Protein AF-A0A6M0G513-F1 (afdb_monomer)

Nearest PDB structures (foldseek):
  2n5h-assembly1_A  TM=7.900E-01  e=1.534E-04  Pseudomonas protegens Pf-5
  2n5i-assembly1_A  TM=8.455E-01  e=5.548E-04  Pseudomonas protegens Pf-5
  7r49-assembly1_H  TM=8.263E-01  e=1.684E-03  Lactiplantibacillus plantarum subsp. plantarum NC8
  7r49-assembly2_E  TM=8.247E-01  e=1.893E-03  Lactiplantibacillus plantarum subsp. plantarum NC8
  4bpg-assembly1_A  TM=7.116E-01  e=9.175E-03  Bacillus subtilis

Solvent-accessible surface area (backbone atoms only — not comparable to full-atom values): 5449 Å² total; per-residue (Å²): 135,90,50,62,98,84,54,52,73,67,54,49,47,48,56,54,48,53,50,46,47,67,77,49,30,81,90,40,85,88,60,79,88,49,55,77,42,49,33,48,83,74,64,49,36,53,82,66,48,50,57,53,50,49,54,49,50,26,69,74,71,72,50,82,80,58,74,90,74,64,48,74,70,42,60,30,22,54,55,36,35,43,54,52,51,52,70,72,64,109

Foldseek 3Di:
DPQAPDDDLVRLLVLLVVVLCVPQCPPPPVDDQDQQAQCDVVVSADPVNLVVSQVSLCVVLVHHDDPVNDDSQCVRGSPSVSVVSSVVSD

Sequence (90 aa):
MNLTKDYNEQQLEQIIKDHIVKEFMYNKSDVLLSNDLPLIKEGIIDSMGIFQLINFIEQQFGFTLNPEEVSRKNFQTINAIKSFVITKLQ

Secondary structure (DSSP, 8-state):
----SS--HHHHHHHHHHHHHHHH-TT-TTS---TT--TTTTTSS-HHHHHHHHHHHHHHHT----TTT--GGGGSSHHHHHHHHHHHH-

Structure (mmCIF, N/CA/C/O b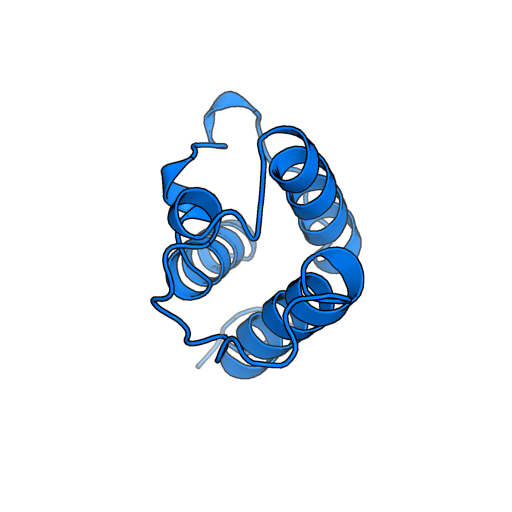ackbone):
data_AF-A0A6M0G513-F1
#
_entry.id   AF-A0A6M0G513-F1
#
loop_
_atom_site.group_PDB
_atom_site.id
_atom_site.type_symbol
_atom_site.label_atom_id
_atom_site.label_alt_id
_atom_site.label_comp_id
_atom_site.label_asym_id
_atom_site.label_entity_id
_atom_site.label_seq_id
_atom_site.pdbx_PDB_ins_code
_atom_site.Cartn_x
_atom_site.Cartn_y
_atom_site.Cartn_z
_atom_site.occupancy
_atom_site.B_iso_or_equiv
_atom_site.auth_seq_id
_atom_site.auth_comp_id
_atom_site.auth_asym_id
_atom_site.auth_atom_id
_atom_site.pdbx_PDB_model_num
ATOM 1 N N . MET A 1 1 ? 0.306 -5.183 23.310 1.00 43.88 1 MET A N 1
ATOM 2 C CA . MET A 1 1 ? 0.412 -4.577 21.969 1.00 43.88 1 MET A CA 1
ATOM 3 C C . MET A 1 1 ? -1.009 -4.437 21.450 1.00 43.88 1 MET A C 1
ATOM 5 O O . MET A 1 1 ? -1.556 -5.413 20.968 1.00 43.88 1 MET A O 1
ATOM 9 N N . ASN A 1 2 ? -1.654 -3.294 21.695 1.00 44.38 2 ASN A N 1
ATOM 10 C CA . ASN A 1 2 ? -3.032 -3.057 21.253 1.00 44.38 2 ASN A CA 1
ATOM 11 C C . ASN A 1 2 ? -2.972 -2.284 19.939 1.00 44.38 2 ASN A C 1
ATOM 13 O O . ASN A 1 2 ? -2.883 -1.061 19.947 1.00 44.38 2 ASN A O 1
ATOM 17 N N . LEU A 1 3 ? -2.958 -3.017 18.832 1.00 51.62 3 LEU A N 1
ATOM 18 C CA . LEU A 1 3 ? -3.096 -2.468 17.490 1.00 51.62 3 LEU A CA 1
ATOM 19 C C . LEU A 1 3 ? -4.454 -2.940 16.982 1.00 51.62 3 LEU A C 1
ATOM 21 O O . LEU A 1 3 ? -4.549 -3.981 16.360 1.00 51.62 3 LEU A O 1
ATOM 25 N N . THR A 1 4 ? -5.508 -2.199 17.329 1.00 55.94 4 THR A N 1
ATOM 26 C CA . THR A 1 4 ? -6.910 -2.431 16.920 1.00 55.94 4 THR A CA 1
ATOM 27 C C . THR A 1 4 ? -7.507 -3.810 17.220 1.00 55.94 4 THR A C 1
ATOM 29 O O . THR A 1 4 ? -6.820 -4.746 17.608 1.00 55.94 4 THR A O 1
ATOM 32 N N . LYS A 1 5 ? -8.833 -3.942 17.141 1.00 60.94 5 LYS A N 1
ATOM 33 C CA . LYS A 1 5 ? -9.528 -5.179 17.528 1.00 60.94 5 LYS A CA 1
ATOM 34 C C . LYS A 1 5 ? -9.276 -6.367 16.582 1.00 60.94 5 LYS A C 1
ATOM 36 O O . LYS A 1 5 ? -9.575 -7.482 16.997 1.00 60.94 5 LYS A O 1
ATOM 41 N N . ASP A 1 6 ? -8.682 -6.153 15.399 1.00 74.31 6 ASP A N 1
ATOM 42 C CA . ASP A 1 6 ? -8.737 -7.139 14.306 1.00 74.31 6 ASP A CA 1
ATOM 43 C C . ASP A 1 6 ? -7.397 -7.452 13.588 1.00 74.31 6 ASP A C 1
ATOM 45 O O . ASP A 1 6 ? -7.280 -8.539 13.020 1.00 74.31 6 ASP A O 1
ATOM 49 N N . TYR A 1 7 ? -6.359 -6.592 13.635 1.00 86.50 7 TYR A N 1
ATOM 50 C CA . TYR A 1 7 ? -5.100 -6.816 12.884 1.00 86.50 7 TYR A CA 1
ATOM 51 C C . TYR A 1 7 ? -3.816 -6.426 13.633 1.00 86.50 7 TYR A C 1
ATOM 53 O O . TYR A 1 7 ? -3.653 -5.290 14.066 1.00 86.50 7 TYR A O 1
ATOM 61 N N . ASN A 1 8 ? -2.827 -7.323 13.681 1.00 91.12 8 ASN A N 1
ATOM 62 C CA . ASN A 1 8 ? -1.454 -6.995 14.087 1.00 91.12 8 ASN A CA 1
ATOM 63 C C . ASN A 1 8 ? -0.572 -6.558 12.892 1.00 91.12 8 ASN A C 1
ATOM 65 O O . ASN A 1 8 ? -0.933 -6.754 11.733 1.00 91.12 8 ASN A O 1
ATOM 69 N N . GLU A 1 9 ? 0.617 -5.994 13.153 1.00 91.56 9 GLU A N 1
ATOM 70 C CA . GLU A 1 9 ? 1.495 -5.471 12.086 1.00 91.56 9 GLU A CA 1
ATOM 71 C C . GLU A 1 9 ? 1.917 -6.518 11.048 1.00 91.56 9 GLU A C 1
ATOM 73 O O . GLU A 1 9 ? 2.038 -6.189 9.869 1.00 91.56 9 GLU A O 1
ATOM 78 N N . GLN A 1 10 ? 2.141 -7.769 11.468 1.00 93.25 10 GLN A N 1
ATOM 79 C CA . GLN A 1 10 ? 2.512 -8.847 10.549 1.00 93.25 10 GLN A CA 1
ATOM 80 C C . GLN A 1 10 ? 1.346 -9.209 9.627 1.00 93.25 10 GLN A C 1
ATOM 82 O O . GLN A 1 10 ? 1.558 -9.436 8.439 1.00 93.25 10 GLN A O 1
ATOM 87 N N . GLN A 1 11 ? 0.116 -9.217 10.146 1.00 94.69 11 GLN A N 1
ATOM 88 C CA . GLN A 1 11 ? -1.084 -9.442 9.340 1.00 94.69 11 GLN A CA 1
ATOM 89 C C . GLN A 1 11 ? -1.283 -8.317 8.323 1.00 94.69 11 GLN A C 1
ATOM 91 O O . GLN A 1 11 ? -1.509 -8.606 7.151 1.00 94.69 11 GLN A O 1
ATOM 96 N N . LEU A 1 12 ? -1.134 -7.052 8.735 1.00 95.06 12 LEU A N 1
ATOM 97 C CA . LEU A 1 12 ? -1.214 -5.910 7.817 1.00 95.06 12 LEU A CA 1
ATOM 98 C C . LEU A 1 12 ? -0.182 -6.028 6.693 1.00 95.06 12 LEU A C 1
ATOM 100 O O . LEU A 1 12 ? -0.515 -5.884 5.519 1.00 95.06 12 LEU A O 1
ATOM 104 N N . GLU A 1 13 ? 1.066 -6.333 7.050 1.00 95.69 13 GLU A N 1
ATOM 105 C CA . GLU A 1 13 ? 2.142 -6.517 6.081 1.00 95.69 13 GLU A CA 1
ATOM 106 C C . GLU A 1 13 ? 1.829 -7.620 5.072 1.00 95.69 13 GLU A C 1
ATOM 108 O O . GLU A 1 13 ? 1.990 -7.412 3.869 1.00 95.69 13 GLU A O 1
ATOM 113 N N . GLN A 1 14 ? 1.373 -8.778 5.554 1.00 96.94 14 GLN A N 1
ATOM 114 C CA . GLN A 1 14 ? 1.089 -9.921 4.698 1.00 96.94 14 GLN A CA 1
ATOM 115 C C . GLN A 1 14 ? -0.075 -9.630 3.747 1.00 96.94 14 GLN A C 1
ATOM 117 O O . GLN A 1 14 ? 0.050 -9.872 2.553 1.00 96.94 14 GLN A O 1
ATOM 122 N N . ILE A 1 15 ? -1.156 -9.020 4.242 1.00 97.19 15 ILE A N 1
ATOM 123 C CA . ILE A 1 15 ? -2.316 -8.628 3.427 1.00 97.19 15 ILE A CA 1
ATOM 124 C C . ILE A 1 15 ? -1.897 -7.678 2.294 1.00 97.19 15 ILE A C 1
ATOM 126 O O . ILE A 1 15 ? -2.303 -7.859 1.145 1.00 97.19 15 ILE A O 1
ATOM 130 N N . ILE A 1 16 ? -1.060 -6.682 2.601 1.00 97.19 16 ILE A N 1
ATOM 131 C CA . ILE A 1 16 ? -0.556 -5.721 1.609 1.00 97.19 16 ILE A CA 1
ATOM 132 C C . ILE A 1 16 ? 0.347 -6.422 0.583 1.00 97.19 16 ILE A C 1
ATOM 134 O O . ILE A 1 16 ? 0.200 -6.199 -0.620 1.00 97.19 16 ILE A O 1
ATOM 138 N N . LYS A 1 17 ? 1.267 -7.284 1.037 1.00 96.62 17 LYS A N 1
ATOM 139 C CA . LYS A 1 17 ? 2.156 -8.056 0.157 1.00 96.62 17 LYS A CA 1
ATOM 140 C C . LYS A 1 17 ? 1.382 -8.967 -0.782 1.00 96.62 17 LYS A C 1
ATOM 142 O O . LYS A 1 17 ? 1.650 -8.946 -1.979 1.00 96.62 17 LYS A O 1
ATOM 147 N N . ASP A 1 18 ? 0.430 -9.729 -0.257 1.00 96.00 18 ASP A N 1
ATOM 148 C CA . ASP A 1 18 ? -0.348 -10.692 -1.035 1.00 96.00 18 ASP A CA 1
ATOM 149 C C . ASP A 1 18 ? -1.116 -9.993 -2.154 1.00 96.00 18 ASP A C 1
ATOM 151 O O . ASP A 1 18 ? -1.099 -10.448 -3.298 1.00 96.00 18 ASP A O 1
ATOM 155 N N . HIS A 1 19 ? -1.725 -8.844 -1.851 1.00 96.81 19 HIS A N 1
ATOM 156 C CA . HIS A 1 19 ? -2.390 -8.033 -2.862 1.00 96.81 19 HIS A CA 1
ATOM 157 C C . HIS A 1 19 ? -1.413 -7.542 -3.935 1.00 96.81 19 HIS A C 1
ATOM 159 O O . HIS A 1 19 ? -1.689 -7.679 -5.124 1.00 96.81 19 HIS A O 1
ATOM 165 N N . ILE A 1 20 ? -0.243 -7.030 -3.539 1.00 95.88 20 ILE A N 1
ATOM 166 C CA . ILE A 1 20 ? 0.745 -6.524 -4.498 1.00 95.88 20 ILE A CA 1
ATOM 167 C C . ILE A 1 20 ? 1.288 -7.635 -5.394 1.00 95.88 20 ILE A C 1
ATOM 169 O O . ILE A 1 20 ? 1.405 -7.449 -6.605 1.00 95.88 20 ILE A O 1
ATOM 173 N N . VAL A 1 21 ? 1.586 -8.802 -4.825 1.00 94.25 21 VAL A N 1
ATOM 174 C CA . VAL A 1 21 ? 2.048 -9.959 -5.596 1.00 94.25 21 VAL A CA 1
ATOM 175 C C . VAL A 1 21 ? 0.984 -10.374 -6.610 1.00 94.25 21 VAL A C 1
ATOM 177 O O . VAL A 1 21 ? 1.290 -10.550 -7.791 1.00 94.25 21 VAL A O 1
ATOM 180 N N . LYS A 1 22 ? -0.267 -10.486 -6.155 1.00 93.62 22 LYS A N 1
ATOM 181 C CA . LYS A 1 22 ? -1.395 -10.944 -6.965 1.00 93.62 22 LYS A CA 1
ATOM 182 C C . LYS A 1 22 ? -1.735 -9.987 -8.108 1.00 93.62 22 LYS A C 1
ATOM 184 O O . LYS A 1 22 ? -1.928 -10.447 -9.229 1.00 93.62 22 LYS A O 1
ATOM 189 N N . GLU A 1 23 ? -1.809 -8.687 -7.834 1.00 93.94 23 GLU A N 1
ATOM 190 C CA . GLU A 1 23 ? -2.314 -7.699 -8.797 1.00 93.94 23 GLU A CA 1
ATOM 191 C C . GLU A 1 23 ? -1.202 -7.052 -9.640 1.00 93.94 23 GLU A C 1
ATOM 193 O O . GLU A 1 23 ? -1.446 -6.664 -10.782 1.00 93.94 23 GLU A O 1
ATOM 198 N N . PHE A 1 24 ? 0.033 -6.959 -9.128 1.00 94.00 24 PHE A N 1
ATOM 199 C CA . PHE A 1 24 ? 1.097 -6.164 -9.763 1.00 94.00 24 PHE A CA 1
ATOM 200 C C . PHE A 1 24 ? 2.361 -6.950 -10.151 1.00 94.00 24 PHE A C 1
ATOM 202 O O . PHE A 1 24 ? 3.180 -6.445 -10.926 1.00 94.00 24 PHE A O 1
ATOM 209 N N . MET A 1 25 ? 2.549 -8.182 -9.659 1.00 91.94 25 MET A N 1
ATOM 210 C CA . MET A 1 25 ? 3.780 -8.961 -9.893 1.00 91.94 25 MET A CA 1
ATOM 211 C C . MET A 1 25 ? 3.596 -10.244 -10.715 1.00 91.94 25 MET A C 1
ATOM 213 O O . MET A 1 25 ? 4.539 -11.025 -10.821 1.00 91.94 25 MET A O 1
ATOM 217 N N . TYR A 1 26 ? 2.447 -10.447 -11.373 1.00 83.81 26 TYR A N 1
ATOM 218 C CA . TYR A 1 26 ? 2.174 -11.643 -12.195 1.00 83.81 26 TYR A CA 1
ATOM 219 C C . TYR A 1 26 ? 3.277 -11.967 -13.229 1.00 83.81 26 TYR A C 1
ATOM 221 O O . TYR A 1 26 ? 3.531 -13.133 -13.517 1.00 83.81 26 TYR A O 1
ATOM 229 N N . ASN A 1 27 ? 3.967 -10.953 -13.765 1.00 82.25 27 ASN A N 1
ATOM 230 C CA . ASN A 1 27 ? 5.066 -11.107 -14.728 1.00 82.25 27 ASN A CA 1
ATOM 231 C C . ASN A 1 27 ? 6.458 -10.747 -14.169 1.00 82.25 27 ASN A C 1
ATOM 233 O O . ASN A 1 27 ? 7.378 -10.491 -14.944 1.00 82.25 27 ASN A O 1
ATOM 237 N N . LYS A 1 28 ? 6.611 -10.684 -12.840 1.00 81.00 28 LYS A N 1
ATOM 238 C CA . LYS A 1 28 ? 7.844 -10.274 -12.140 1.00 81.00 28 LYS A CA 1
ATOM 239 C C . LYS A 1 28 ? 8.292 -11.328 -11.126 1.00 81.00 28 LYS A C 1
ATOM 241 O O . LYS A 1 28 ? 8.659 -10.996 -10.003 1.00 81.00 28 LYS A O 1
ATOM 246 N N . SER A 1 29 ? 8.264 -12.599 -11.521 1.00 74.62 29 SER A N 1
ATOM 247 C CA . SER A 1 29 ? 8.610 -13.742 -10.662 1.00 74.62 29 SER A CA 1
ATOM 248 C C . SER A 1 29 ? 10.048 -13.719 -10.125 1.00 74.62 29 SER A C 1
ATOM 250 O O . SER A 1 29 ? 10.305 -14.310 -9.081 1.00 74.62 29 SER A O 1
ATOM 252 N N . ASP A 1 30 ? 10.960 -13.005 -10.790 1.00 82.56 30 ASP A N 1
ATOM 253 C CA . ASP A 1 30 ? 12.369 -12.898 -10.381 1.00 82.56 30 ASP A CA 1
ATOM 254 C C . ASP A 1 30 ? 12.633 -11.734 -9.405 1.00 82.56 30 ASP A C 1
ATOM 256 O O . ASP A 1 30 ? 13.744 -11.576 -8.898 1.00 82.56 30 ASP A O 1
ATOM 260 N N . VAL A 1 31 ? 11.625 -10.895 -9.135 1.00 83.88 31 VAL A N 1
ATOM 261 C CA . VAL A 1 31 ? 11.755 -9.743 -8.238 1.00 83.88 31 VAL A CA 1
ATOM 262 C C . VAL A 1 31 ? 11.377 -10.153 -6.820 1.00 83.88 31 VAL A C 1
ATOM 264 O O . VAL A 1 31 ? 10.235 -10.510 -6.537 1.00 83.88 31 VAL A O 1
ATOM 267 N N . LEU A 1 32 ? 12.327 -10.039 -5.892 1.00 89.56 32 LEU A N 1
ATOM 268 C CA . LEU A 1 32 ? 12.059 -10.241 -4.472 1.00 89.56 32 LEU A CA 1
ATOM 269 C C . LEU A 1 32 ? 11.332 -9.022 -3.886 1.00 89.56 32 LEU A C 1
ATOM 271 O O . LEU A 1 32 ? 11.922 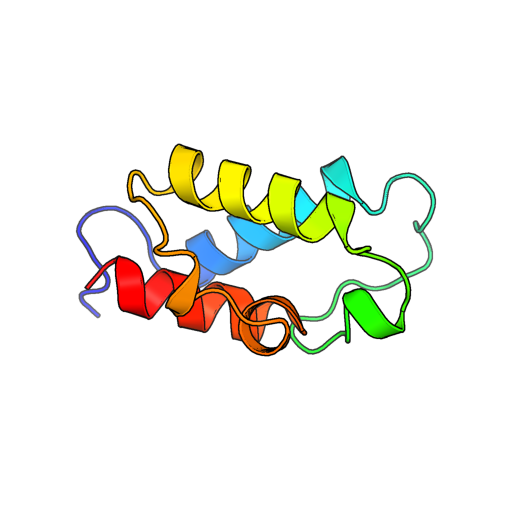-7.950 -3.745 1.00 89.56 32 LEU A O 1
ATOM 275 N N . LEU A 1 33 ? 10.071 -9.200 -3.483 1.00 93.19 33 LEU A N 1
ATOM 276 C CA . LEU A 1 33 ? 9.286 -8.164 -2.806 1.00 93.19 33 LEU A CA 1
ATOM 277 C C . LEU A 1 33 ? 9.736 -7.989 -1.345 1.00 93.19 33 LEU A C 1
ATOM 279 O O . LEU A 1 33 ? 9.178 -8.588 -0.422 1.00 93.19 33 LEU A O 1
ATOM 283 N N . SER A 1 34 ? 10.758 -7.162 -1.130 1.00 95.75 34 SER A N 1
ATOM 284 C CA . SER A 1 34 ? 11.178 -6.738 0.209 1.00 95.75 34 SER A CA 1
ATOM 285 C C . SER A 1 34 ? 10.324 -5.576 0.730 1.00 95.75 34 SER A C 1
ATOM 287 O O . SER A 1 34 ? 9.675 -4.857 -0.033 1.00 95.75 34 SER A O 1
ATOM 289 N N . ASN A 1 35 ? 10.342 -5.357 2.048 1.00 96.56 35 ASN A N 1
ATOM 290 C CA . ASN A 1 35 ? 9.501 -4.333 2.676 1.00 96.56 35 ASN A CA 1
ATOM 291 C C . ASN A 1 35 ? 9.889 -2.897 2.309 1.00 96.56 35 ASN A C 1
ATOM 293 O O . ASN A 1 35 ? 9.054 -1.995 2.397 1.00 96.56 35 ASN A O 1
ATOM 297 N N . ASP A 1 36 ? 11.139 -2.708 1.888 1.00 97.25 36 ASP A N 1
ATOM 298 C CA . ASP A 1 36 ? 11.736 -1.422 1.533 1.00 97.25 36 ASP A CA 1
ATOM 299 C C . ASP A 1 36 ? 11.937 -1.270 0.018 1.00 97.25 36 ASP A C 1
ATOM 301 O O . ASP A 1 36 ? 12.516 -0.280 -0.434 1.00 97.25 36 ASP A O 1
ATOM 305 N N . LEU A 1 37 ? 11.445 -2.230 -0.777 1.00 96.50 37 LEU A N 1
ATOM 306 C CA . LEU A 1 37 ? 11.512 -2.175 -2.232 1.00 96.50 37 LEU A CA 1
ATOM 307 C C . LEU A 1 37 ? 10.752 -0.938 -2.754 1.00 96.50 37 LEU A C 1
ATOM 309 O O . LEU A 1 37 ? 9.568 -0.783 -2.437 1.00 96.50 37 LEU A O 1
ATOM 313 N N . PRO A 1 38 ? 11.383 -0.068 -3.567 1.00 96.00 38 PRO A N 1
ATOM 314 C CA . PRO A 1 38 ? 10.733 1.112 -4.137 1.00 96.00 38 PRO A CA 1
ATOM 315 C C . PRO A 1 38 ? 9.697 0.764 -5.224 1.00 96.00 38 PRO A C 1
ATOM 317 O O . PRO A 1 38 ? 9.981 0.856 -6.415 1.00 96.00 38 PRO A O 1
ATOM 320 N N . LEU A 1 39 ? 8.467 0.427 -4.837 1.00 96.12 39 LEU A N 1
ATOM 321 C CA . LEU A 1 39 ? 7.422 -0.137 -5.711 1.00 96.12 39 LEU A CA 1
ATOM 322 C C . LEU A 1 39 ? 7.173 0.671 -6.995 1.00 96.12 39 LEU A C 1
ATOM 324 O O . LEU A 1 39 ? 7.045 0.108 -8.080 1.00 96.12 39 LEU A O 1
ATOM 328 N N . ILE A 1 40 ? 7.133 2.000 -6.879 1.00 93.88 40 ILE A N 1
ATOM 329 C CA . ILE A 1 40 ? 6.891 2.899 -8.018 1.00 93.88 40 ILE A CA 1
ATOM 330 C C . ILE A 1 40 ? 8.141 3.031 -8.897 1.00 93.88 40 ILE A C 1
ATOM 332 O O . ILE A 1 40 ? 8.051 3.084 -10.120 1.00 93.88 40 ILE A O 1
ATOM 336 N N . LYS A 1 41 ? 9.325 3.090 -8.277 1.00 93.56 41 LYS A N 1
ATOM 337 C CA . LYS A 1 41 ? 10.604 3.251 -8.987 1.00 93.56 41 LYS A CA 1
ATOM 338 C C . LYS A 1 41 ? 10.966 2.003 -9.790 1.00 93.56 41 LYS A C 1
ATOM 340 O O . LYS A 1 41 ? 11.456 2.137 -10.903 1.00 93.56 41 LYS A O 1
ATOM 345 N N . GLU A 1 42 ? 10.669 0.830 -9.242 1.00 92.75 42 GLU 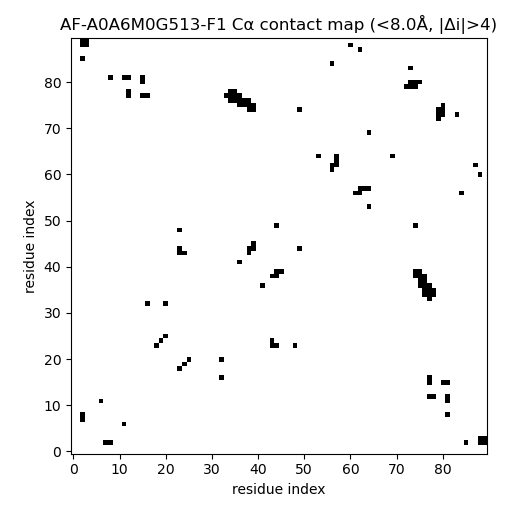A N 1
ATOM 346 C CA . GLU A 1 42 ? 10.866 -0.469 -9.895 1.00 92.75 42 GLU A CA 1
ATOM 347 C C . GLU A 1 42 ? 9.761 -0.797 -10.917 1.00 92.75 42 GLU A C 1
ATOM 349 O O . GLU A 1 42 ? 9.759 -1.870 -11.516 1.00 92.75 42 GLU A O 1
ATOM 354 N N . GLY A 1 43 ? 8.790 0.105 -11.119 1.00 92.00 43 GLY A N 1
ATOM 355 C CA . GLY A 1 43 ? 7.694 -0.101 -12.068 1.00 92.00 43 GLY A CA 1
ATOM 356 C C . GLY A 1 43 ? 6.772 -1.266 -11.695 1.00 92.00 43 GLY A C 1
ATOM 357 O O . GLY A 1 43 ? 6.157 -1.870 -12.574 1.00 92.00 43 GLY A O 1
ATOM 358 N N . ILE A 1 44 ? 6.701 -1.614 -10.406 1.00 94.19 44 ILE A N 1
ATOM 359 C CA . ILE A 1 44 ? 5.734 -2.587 -9.885 1.00 94.19 44 ILE A CA 1
ATOM 360 C C . ILE A 1 44 ? 4.360 -1.925 -9.829 1.00 94.19 44 ILE A C 1
ATOM 362 O O . ILE A 1 44 ? 3.388 -2.496 -10.303 1.00 94.19 44 ILE A O 1
ATOM 366 N N . ILE A 1 45 ? 4.293 -0.701 -9.301 1.00 94.06 45 ILE A N 1
ATOM 367 C CA . ILE A 1 45 ? 3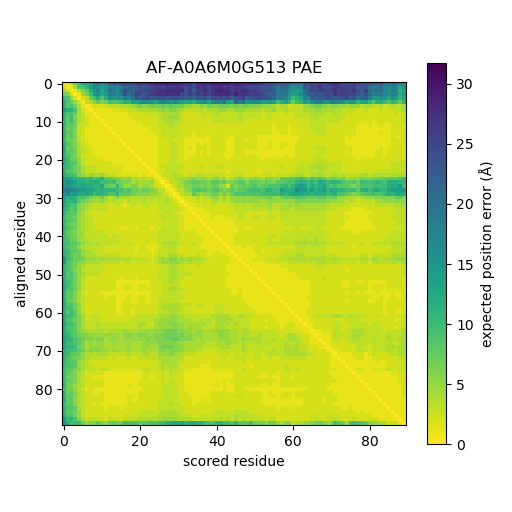.056 0.076 -9.206 1.00 94.06 45 ILE A CA 1
ATOM 368 C C . ILE A 1 45 ? 3.188 1.343 -10.049 1.00 94.06 45 ILE A C 1
ATOM 370 O O . ILE A 1 45 ? 4.131 2.117 -9.880 1.00 94.06 45 ILE A O 1
ATOM 374 N N . ASP A 1 46 ? 2.219 1.579 -10.929 1.00 92.56 46 ASP A N 1
ATOM 375 C CA . ASP A 1 46 ? 2.086 2.824 -11.682 1.00 92.56 46 ASP A CA 1
ATOM 376 C C . ASP A 1 46 ? 1.024 3.756 -11.063 1.00 92.56 46 ASP A C 1
ATOM 378 O O . ASP A 1 46 ? 0.450 3.486 -10.006 1.00 92.56 46 ASP A O 1
ATOM 382 N N . SER A 1 47 ? 0.747 4.884 -11.718 1.00 88.88 47 SER A N 1
ATOM 383 C CA . SER A 1 47 ? -0.253 5.845 -11.239 1.00 88.88 47 SER A CA 1
ATOM 384 C C . SER A 1 47 ? -1.666 5.258 -11.123 1.00 88.88 47 SER A C 1
ATOM 386 O O . SER A 1 47 ? -2.407 5.675 -10.238 1.00 88.88 47 SER A O 1
ATOM 388 N N . MET A 1 48 ? -2.049 4.308 -11.985 1.00 91.56 48 MET A N 1
ATOM 389 C CA . MET A 1 48 ? -3.363 3.655 -11.928 1.00 91.56 48 MET A CA 1
ATOM 390 C C . MET A 1 48 ? -3.402 2.576 -10.842 1.00 91.56 48 MET A C 1
ATOM 392 O O . MET A 1 48 ? -4.403 2.444 -10.138 1.00 91.56 48 MET A O 1
ATOM 396 N N . GLY A 1 49 ? -2.298 1.857 -10.651 1.00 93.56 49 GLY A N 1
ATOM 397 C CA . GLY A 1 49 ? -2.116 0.880 -9.584 1.00 93.56 49 GLY A CA 1
ATOM 398 C C . GLY A 1 49 ? -2.225 1.500 -8.192 1.00 93.56 49 GLY A C 1
ATOM 399 O O . GLY A 1 49 ? -2.763 0.863 -7.293 1.00 93.56 49 GLY A O 1
ATOM 400 N N . ILE A 1 50 ? -1.823 2.767 -8.014 1.00 93.44 50 ILE A N 1
ATOM 401 C CA . ILE A 1 50 ? -2.040 3.491 -6.748 1.00 93.44 50 ILE A CA 1
ATOM 402 C C . ILE A 1 50 ? -3.536 3.588 -6.421 1.00 93.44 50 ILE A C 1
ATOM 404 O O . ILE A 1 50 ? -3.923 3.310 -5.290 1.00 93.44 50 ILE A O 1
ATOM 408 N N . PHE A 1 51 ? -4.392 3.932 -7.388 1.00 93.44 51 PHE A N 1
ATOM 409 C CA . PHE A 1 51 ? -5.839 4.011 -7.153 1.00 93.44 51 PHE A CA 1
ATOM 410 C C . PHE A 1 51 ? -6.455 2.642 -6.843 1.00 93.44 51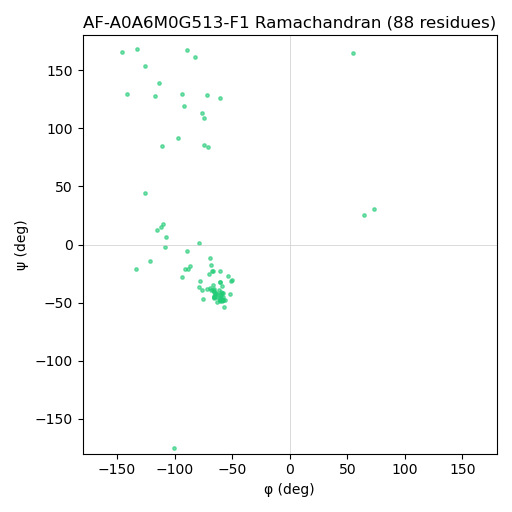 PHE A C 1
ATOM 412 O O . PHE A 1 51 ? -7.314 2.540 -5.969 1.00 93.44 51 PHE A O 1
ATOM 419 N N . GLN A 1 52 ? -5.991 1.582 -7.512 1.00 95.00 52 GLN A N 1
ATOM 420 C CA . GLN A 1 52 ? -6.428 0.212 -7.223 1.00 95.00 52 GLN A CA 1
ATOM 421 C C . GLN A 1 52 ? -6.032 -0.218 -5.806 1.00 95.00 52 GLN A C 1
ATOM 423 O O . GLN A 1 52 ? -6.853 -0.774 -5.079 1.00 95.00 52 GLN A O 1
ATOM 428 N N . LEU A 1 53 ? -4.804 0.106 -5.395 1.00 95.94 53 LEU A N 1
ATOM 429 C CA . LEU A 1 53 ? -4.290 -0.188 -4.063 1.00 95.94 53 LEU A CA 1
ATOM 430 C C . LEU A 1 53 ? -5.025 0.606 -2.972 1.00 95.94 53 LEU A C 1
ATOM 432 O O . LEU A 1 53 ? -5.321 0.049 -1.919 1.00 95.94 53 LEU A O 1
ATOM 436 N N . ILE A 1 54 ? -5.354 1.877 -3.222 1.00 95.69 54 ILE A N 1
ATOM 437 C CA . ILE A 1 54 ? -6.198 2.689 -2.330 1.00 95.69 54 ILE A CA 1
ATOM 438 C C . ILE A 1 54 ? -7.548 2.006 -2.126 1.00 95.69 54 ILE A C 1
ATOM 440 O O . ILE A 1 54 ? -7.910 1.721 -0.989 1.00 95.69 54 ILE A O 1
ATOM 444 N N . ASN A 1 55 ? -8.242 1.669 -3.215 1.00 95.44 55 ASN A N 1
ATOM 445 C CA . ASN A 1 55 ? -9.546 1.017 -3.135 1.00 95.44 55 ASN A CA 1
ATOM 446 C C . ASN A 1 55 ? -9.463 -0.327 -2.392 1.00 95.44 55 ASN A C 1
ATOM 448 O O . ASN A 1 55 ? -10.314 -0.630 -1.562 1.00 95.44 55 ASN A O 1
ATOM 452 N N . PHE A 1 56 ? -8.419 -1.124 -2.635 1.00 97.12 56 PHE A N 1
ATOM 453 C CA . PHE A 1 56 ? -8.188 -2.357 -1.883 1.00 97.12 56 PHE A CA 1
ATOM 454 C C . PHE A 1 56 ? -8.035 -2.105 -0.380 1.00 97.12 56 PHE A C 1
ATOM 456 O O . PHE A 1 56 ? -8.686 -2.779 0.412 1.00 97.12 56 PHE A O 1
ATOM 463 N N . ILE A 1 57 ? -7.200 -1.141 0.012 1.00 96.06 57 ILE A N 1
ATOM 464 C CA . ILE A 1 57 ? -6.962 -0.790 1.417 1.00 96.06 57 ILE A CA 1
ATOM 465 C C . ILE A 1 57 ? -8.268 -0.354 2.089 1.00 96.06 57 ILE A C 1
ATOM 467 O O . ILE A 1 57 ? -8.594 -0.846 3.166 1.00 96.06 57 ILE A O 1
ATOM 471 N N . GLU A 1 58 ? -9.035 0.523 1.445 1.00 95.44 58 GLU A N 1
ATOM 472 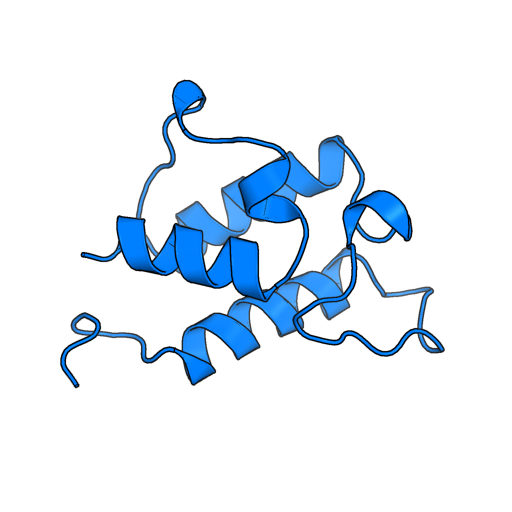C CA . GLU A 1 58 ? -10.304 1.019 1.984 1.00 95.44 58 GLU A CA 1
ATOM 473 C C . GLU A 1 58 ? -11.317 -0.111 2.204 1.00 95.44 58 GLU A C 1
ATOM 475 O O . GLU A 1 58 ? -11.890 -0.239 3.287 1.00 95.44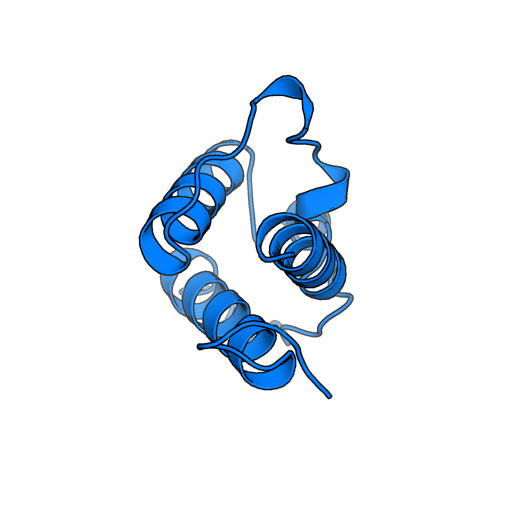 58 GLU A O 1
ATOM 480 N N . GLN A 1 59 ? -11.490 -0.980 1.201 1.00 96.12 59 GLN A N 1
ATOM 481 C CA . GLN A 1 59 ? -12.396 -2.127 1.288 1.00 96.12 59 GLN A CA 1
ATOM 482 C C . GLN A 1 59 ? -11.931 -3.151 2.324 1.00 96.12 59 GLN A C 1
ATOM 484 O O . GLN A 1 59 ? -12.751 -3.690 3.064 1.00 96.12 59 GLN A O 1
ATOM 489 N N . GLN A 1 60 ? -10.625 -3.422 2.386 1.00 95.62 60 GLN A N 1
ATOM 490 C CA . GLN A 1 60 ? -10.102 -4.498 3.218 1.00 95.62 60 GLN A CA 1
ATOM 491 C C . GLN A 1 60 ? -10.018 -4.133 4.701 1.00 95.62 60 GLN A C 1
ATOM 493 O O . GLN A 1 60 ? -10.168 -4.995 5.568 1.00 95.62 60 GLN A O 1
ATOM 498 N N . PHE A 1 61 ? -9.785 -2.858 5.003 1.00 93.69 61 PHE A N 1
ATOM 499 C CA . PHE A 1 61 ? -9.628 -2.382 6.376 1.00 93.69 61 PHE A CA 1
ATOM 500 C C . PHE A 1 61 ? -10.817 -1.551 6.875 1.00 93.69 61 PHE A C 1
ATOM 502 O O . PHE A 1 61 ? -10.838 -1.172 8.044 1.00 93.69 61 PHE A O 1
ATOM 509 N N . GLY A 1 62 ? -11.828 -1.311 6.034 1.00 93.12 62 GLY A N 1
ATOM 510 C CA . GLY A 1 62 ? -13.106 -0.733 6.450 1.00 93.12 62 GLY A CA 1
ATOM 511 C C . GLY A 1 62 ? -13.049 0.760 6.778 1.00 93.12 62 GLY A C 1
ATOM 512 O O . GLY A 1 62 ? -13.813 1.225 7.623 1.00 93.12 62 GLY A O 1
ATOM 513 N N . PHE A 1 63 ? -12.162 1.513 6.125 1.00 92.69 63 PHE A N 1
ATOM 514 C CA . PHE A 1 63 ? -12.065 2.970 6.259 1.00 92.69 63 PHE A CA 1
ATOM 515 C C . PHE A 1 63 ? -11.974 3.654 4.893 1.00 92.69 63 PHE A C 1
ATOM 517 O O . PHE A 1 63 ? -11.750 3.006 3.878 1.00 92.69 63 PHE A O 1
ATOM 524 N N . THR A 1 64 ? -12.122 4.978 4.867 1.00 92.94 64 THR A N 1
ATOM 525 C CA . THR A 1 64 ? -11.945 5.802 3.661 1.00 92.94 64 THR A CA 1
ATOM 526 C C . THR A 1 64 ? -10.735 6.712 3.830 1.00 92.94 64 THR A C 1
ATOM 528 O O . THR A 1 64 ? -10.513 7.277 4.901 1.00 92.94 64 THR A O 1
ATOM 531 N N . LEU A 1 65 ? -9.946 6.857 2.772 1.00 92.31 65 LEU A N 1
ATOM 532 C CA . LEU A 1 65 ? -8.795 7.742 2.704 1.00 92.31 65 LEU A CA 1
ATOM 533 C C . LEU A 1 65 ? -9.210 9.091 2.120 1.00 92.31 65 LEU A C 1
ATOM 535 O O . LEU A 1 65 ? -9.806 9.167 1.047 1.00 92.31 65 LEU A O 1
ATOM 539 N N . ASN A 1 66 ? -8.852 10.182 2.798 1.00 91.25 66 ASN A N 1
ATOM 540 C CA . ASN A 1 66 ? -9.024 11.509 2.220 1.00 91.25 66 ASN A CA 1
ATOM 541 C C . ASN A 1 66 ? -7.978 11.710 1.100 1.00 91.25 66 ASN A C 1
ATOM 543 O O . ASN A 1 66 ? -6.783 11.526 1.359 1.00 91.25 66 ASN A O 1
ATOM 547 N N . PRO A 1 67 ? -8.378 12.127 -0.119 1.00 86.88 67 PRO A N 1
ATOM 548 C CA . PRO A 1 67 ? -7.452 12.435 -1.210 1.00 86.88 67 PRO A CA 1
ATOM 549 C C . PRO A 1 67 ? -6.300 13.378 -0.836 1.00 86.88 67 PRO A C 1
ATOM 551 O O . PRO A 1 67 ? -5.213 13.254 -1.391 1.00 86.88 67 PRO A O 1
ATOM 554 N N . GLU A 1 68 ? -6.505 14.294 0.113 1.00 90.19 68 GLU A N 1
ATOM 555 C CA . GLU A 1 68 ? -5.467 15.227 0.577 1.00 90.19 68 GLU A CA 1
ATOM 556 C C . GLU A 1 68 ? -4.350 14.543 1.384 1.00 90.19 68 GLU A C 1
ATOM 558 O O . GLU A 1 68 ? -3.21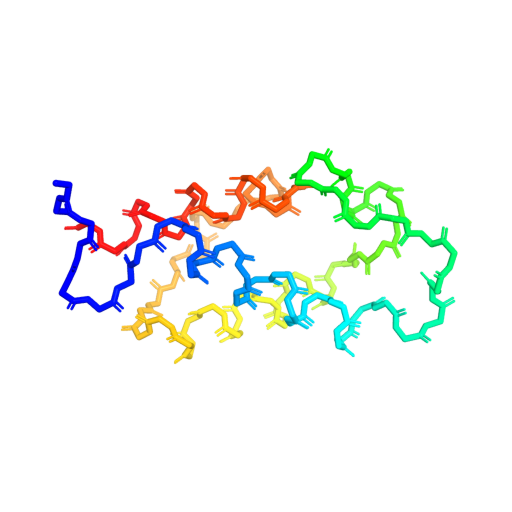7 15.022 1.427 1.00 90.19 68 GLU A O 1
ATOM 563 N N . GLU A 1 69 ? -4.648 13.405 2.010 1.00 87.38 69 GLU A N 1
ATOM 564 C CA . GLU A 1 69 ? -3.698 12.630 2.815 1.00 87.38 69 GLU A CA 1
ATOM 565 C C . GLU A 1 69 ? -2.925 11.613 1.970 1.00 87.38 69 GLU A C 1
ATOM 567 O O . GLU A 1 69 ? -1.849 11.148 2.358 1.00 87.38 69 GLU A O 1
ATOM 572 N N . VAL A 1 70 ? -3.478 11.260 0.808 1.00 89.19 70 VAL A N 1
ATOM 573 C CA . VAL A 1 70 ? -2.906 10.319 -0.149 1.00 89.19 70 VAL A CA 1
ATOM 574 C C . VAL A 1 70 ? -1.744 10.988 -0.877 1.00 89.19 70 VAL A C 1
ATOM 576 O O . VAL A 1 70 ? -1.911 11.848 -1.738 1.00 89.19 70 VAL A O 1
ATOM 579 N N . SER A 1 71 ? -0.526 10.547 -0.569 1.00 91.19 71 SER A N 1
ATOM 580 C CA . SER A 1 71 ? 0.680 11.005 -1.257 1.00 91.19 71 SER A CA 1
ATOM 581 C C . SER A 1 71 ? 1.479 9.834 -1.814 1.00 91.19 71 SER A C 1
ATOM 583 O O . SER A 1 71 ? 1.478 8.745 -1.244 1.00 91.19 71 SER A O 1
ATOM 585 N N . ARG A 1 72 ? 2.261 10.068 -2.880 1.00 89.06 72 ARG A N 1
ATOM 586 C CA . ARG A 1 72 ? 3.181 9.054 -3.438 1.00 89.06 72 ARG A CA 1
ATOM 587 C C . ARG A 1 72 ? 4.141 8.467 -2.397 1.00 89.06 72 ARG A C 1
ATOM 589 O O . ARG A 1 72 ? 4.569 7.330 -2.557 1.00 89.06 72 ARG A O 1
ATOM 596 N N . LYS A 1 73 ? 4.469 9.213 -1.335 1.00 93.06 73 LYS A N 1
ATOM 597 C CA . LYS A 1 73 ? 5.346 8.731 -0.258 1.00 93.06 73 LYS A CA 1
ATOM 598 C C . LYS A 1 73 ? 4.702 7.595 0.537 1.00 93.06 73 LYS A C 1
ATOM 600 O O . LYS A 1 73 ? 5.404 6.663 0.906 1.00 93.06 73 LYS A O 1
ATOM 605 N N . ASN A 1 74 ? 3.382 7.628 0.724 1.00 95.31 74 ASN A N 1
ATOM 606 C CA . ASN A 1 74 ? 2.647 6.594 1.458 1.00 95.31 74 ASN A CA 1
ATOM 607 C C . ASN A 1 74 ? 2.665 5.246 0.717 1.00 95.31 74 ASN A C 1
ATOM 609 O O . ASN A 1 74 ? 2.508 4.209 1.343 1.00 95.31 74 ASN A O 1
ATOM 613 N N . PHE A 1 75 ? 2.888 5.256 -0.602 1.00 95.81 75 PHE A N 1
ATOM 614 C CA . PHE A 1 75 ? 2.868 4.072 -1.472 1.00 95.81 75 PHE A CA 1
ATOM 615 C C . PHE A 1 75 ? 4.252 3.719 -2.030 1.00 95.81 75 PHE A C 1
ATOM 617 O O . PHE A 1 75 ? 4.371 2.968 -2.996 1.00 95.81 75 PHE A O 1
ATOM 624 N N . GLN A 1 76 ? 5.317 4.281 -1.448 1.00 95.94 76 GLN A N 1
ATOM 625 C CA . GLN A 1 76 ? 6.675 4.083 -1.949 1.00 95.94 76 GLN A CA 1
ATOM 626 C C . GLN A 1 76 ? 7.194 2.664 -1.685 1.00 95.94 76 GLN A C 1
ATOM 628 O O . GLN A 1 76 ? 7.906 2.117 -2.523 1.00 95.94 76 GLN A O 1
ATOM 633 N N . THR A 1 77 ? 6.859 2.095 -0.526 1.00 98.00 77 THR A N 1
ATOM 634 C CA . THR A 1 77 ? 7.308 0.776 -0.062 1.00 98.00 77 THR A CA 1
ATOM 635 C C . THR A 1 77 ? 6.203 0.106 0.757 1.00 98.00 77 THR A C 1
ATOM 637 O O . THR A 1 77 ? 5.276 0.778 1.215 1.00 98.00 77 THR A O 1
ATOM 640 N N . ILE A 1 78 ? 6.312 -1.202 1.006 1.00 97.94 78 ILE A N 1
ATOM 641 C CA . ILE A 1 78 ? 5.377 -1.926 1.889 1.00 97.94 78 ILE A CA 1
ATOM 642 C C . ILE A 1 78 ? 5.367 -1.311 3.291 1.00 97.94 78 ILE A C 1
ATOM 644 O O . ILE A 1 78 ? 4.303 -1.124 3.875 1.00 97.94 78 ILE A O 1
ATOM 648 N N . ASN A 1 79 ? 6.539 -0.946 3.821 1.00 98.00 79 ASN A N 1
ATOM 649 C CA . ASN A 1 79 ? 6.647 -0.307 5.132 1.00 98.00 79 ASN A CA 1
ATOM 650 C C . ASN A 1 79 ? 5.917 1.042 5.185 1.00 98.00 79 ASN A C 1
ATOM 652 O O . ASN A 1 79 ? 5.263 1.337 6.187 1.00 98.00 79 ASN A O 1
ATOM 656 N N . ALA A 1 80 ? 5.984 1.839 4.114 1.00 97.75 80 ALA A N 1
ATOM 657 C CA . ALA A 1 80 ? 5.268 3.108 4.030 1.00 97.75 80 ALA A CA 1
ATOM 658 C C . ALA A 1 80 ? 3.746 2.897 4.016 1.00 97.75 80 ALA A C 1
ATOM 660 O O . ALA A 1 80 ? 3.036 3.548 4.783 1.00 97.75 80 ALA A O 1
ATOM 661 N N . ILE A 1 81 ? 3.269 1.930 3.222 1.00 97.44 81 ILE A N 1
ATOM 662 C CA . ILE A 1 81 ? 1.841 1.597 3.125 1.00 97.44 81 ILE A CA 1
ATOM 663 C C . ILE A 1 81 ? 1.338 1.093 4.475 1.00 97.44 81 ILE A C 1
ATOM 665 O O . ILE A 1 81 ? 0.356 1.608 4.996 1.00 97.44 81 ILE A O 1
ATOM 669 N N . LYS A 1 82 ? 2.046 0.136 5.084 1.00 96.50 82 LYS A N 1
ATOM 670 C CA . LYS A 1 82 ? 1.708 -0.416 6.400 1.00 96.50 82 LYS A CA 1
ATOM 671 C C . LYS A 1 82 ? 1.632 0.680 7.456 1.00 96.50 82 LYS A C 1
ATOM 673 O O . LYS A 1 82 ? 0.655 0.748 8.191 1.00 96.50 82 LYS A O 1
ATOM 678 N N . SER A 1 83 ? 2.636 1.555 7.507 1.00 95.88 83 SER A N 1
ATOM 679 C CA . SER A 1 83 ? 2.661 2.668 8.462 1.00 95.88 83 SER A CA 1
ATOM 680 C C . SER A 1 83 ? 1.461 3.591 8.265 1.00 95.88 83 SER A C 1
ATOM 682 O O . SER A 1 83 ? 0.825 3.978 9.237 1.00 95.88 83 SER A O 1
ATOM 684 N N . PHE A 1 84 ? 1.113 3.896 7.013 1.00 95.69 84 PHE A N 1
ATOM 685 C CA . PHE A 1 84 ? -0.051 4.716 6.690 1.00 95.69 84 PHE A CA 1
ATOM 686 C C . PHE A 1 84 ? -1.378 4.040 7.065 1.00 95.69 84 PHE A C 1
ATOM 688 O O . PHE A 1 84 ? -2.258 4.694 7.605 1.00 95.69 84 PHE A O 1
ATOM 695 N N . VAL A 1 85 ? -1.521 2.730 6.849 1.00 94.88 85 VAL A N 1
ATOM 696 C CA . VAL A 1 85 ? -2.712 1.973 7.276 1.00 94.88 85 VAL A CA 1
ATOM 697 C C . VAL A 1 85 ? -2.835 1.958 8.801 1.00 94.88 85 VAL A C 1
ATOM 699 O O . VAL A 1 85 ? -3.923 2.168 9.330 1.00 94.88 85 VAL A O 1
ATOM 702 N N . ILE A 1 86 ? -1.726 1.783 9.525 1.00 93.94 86 ILE A N 1
ATOM 703 C CA . ILE A 1 86 ? -1.721 1.798 10.995 1.00 93.94 86 ILE A CA 1
ATOM 704 C C . ILE A 1 86 ? -2.240 3.135 11.537 1.00 93.94 86 ILE A C 1
ATOM 706 O O . ILE A 1 86 ? -3.039 3.124 12.469 1.00 93.94 86 ILE A O 1
ATOM 710 N N . THR A 1 87 ? -1.852 4.276 10.954 1.00 92.81 87 THR A N 1
ATOM 711 C CA . THR A 1 87 ? -2.348 5.584 11.424 1.00 92.81 87 THR A CA 1
ATOM 712 C C . THR A 1 87 ? -3.836 5.807 11.158 1.00 92.81 87 THR A C 1
ATOM 714 O O . THR A 1 87 ? -4.422 6.692 11.772 1.00 92.81 87 THR A O 1
ATOM 717 N N . LYS A 1 88 ? -4.452 5.031 10.257 1.00 92.12 88 LYS A N 1
ATOM 718 C CA . LYS A 1 88 ? -5.889 5.099 9.939 1.00 92.12 88 LYS A CA 1
ATOM 719 C C . LYS A 1 88 ? -6.746 4.171 10.787 1.00 92.12 88 LYS A C 1
ATOM 721 O O . LYS A 1 88 ? -7.947 4.383 10.894 1.00 92.12 88 LYS A O 1
ATOM 726 N N . LEU A 1 89 ? -6.127 3.145 11.358 1.00 89.44 89 LEU A N 1
ATOM 727 C CA . LEU A 1 89 ? -6.777 2.161 12.213 1.00 89.44 89 LEU A CA 1
ATOM 728 C C . LEU A 1 89 ? -6.830 2.604 13.690 1.00 89.44 89 LEU A C 1
ATOM 730 O O . LEU A 1 89 ? -7.626 2.071 14.460 1.00 89.44 89 LEU A O 1
ATOM 734 N N . GLN A 1 90 ? -5.995 3.564 14.088 1.00 81.44 90 GLN A N 1
ATOM 735 C CA . GLN A 1 90 ? -5.996 4.165 15.429 1.00 81.44 90 GLN A CA 1
ATOM 736 C C . GLN A 1 90 ? -7.176 5.115 15.642 1.00 81.44 90 GLN A C 1
ATOM 738 O O . GLN A 1 90 ? -7.733 5.069 16.763 1.00 81.44 90 GLN A O 1
#

Mean predicted aligned error: 4.17 Å

pLDDT: mean 90.45, std 10.7, range [43.88, 98.0]

Radius of gyration: 12.65 Å; Cα contacts (8 Å, 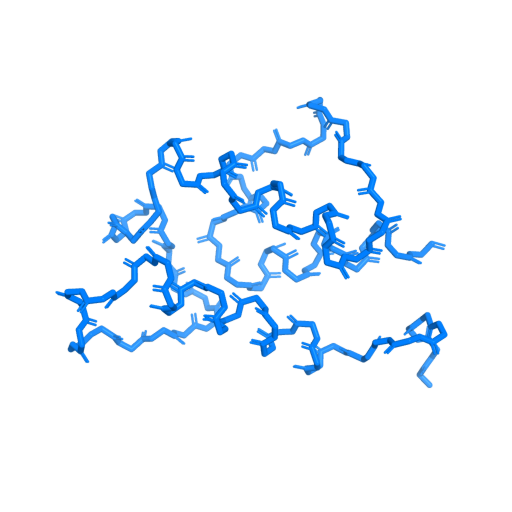|Δi|>4): 67; chains: 1; bounding box: 26×29×37 Å